Protein AF-A0A536ZLU4-F1 (afdb_monomer_lite)

Secondary structure (DSSP, 8-state):
----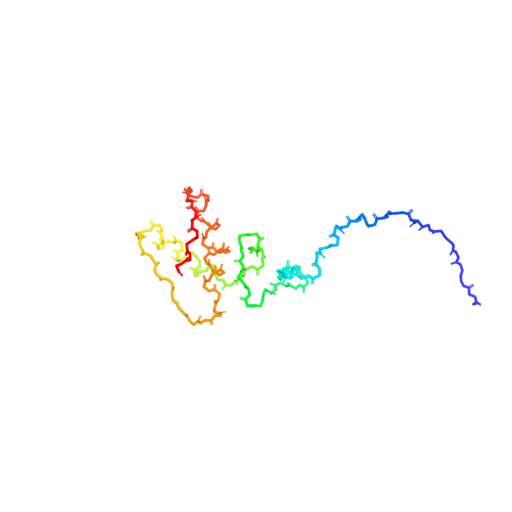-----------------TTS--PPPP-SS----TTSPP-STTGGG--S-HHHHHHHHHHHHH-S-------TTS-HHHIIIIIIHHHHGGGT--------

pLDDT: mean 78.07, std 20.01, range [32.78, 96.5]

Structure (mmCIF, N/CA/C/O backbone):
data_AF-A0A536ZLU4-F1
#
_entry.id   AF-A0A536ZLU4-F1
#
loop_
_atom_site.group_PDB
_atom_site.id
_atom_site.type_symbol
_atom_site.label_atom_id
_atom_site.label_alt_id
_atom_site.label_comp_id
_atom_site.label_asym_id
_atom_site.label_entity_id
_atom_site.label_seq_id
_atom_site.pdbx_PDB_ins_code
_atom_site.Cartn_x
_atom_site.Cartn_y
_atom_site.Cartn_z
_atom_site.occupancy
_atom_site.B_iso_or_equiv
_atom_site.auth_seq_id
_atom_site.auth_comp_id
_atom_site.auth_asym_id
_atom_site.auth_atom_id
_atom_site.pdbx_PDB_model_num
ATOM 1 N N . MET A 1 1 ? 22.311 -9.540 -61.555 1.00 42.06 1 MET A N 1
ATOM 2 C CA . MET A 1 1 ? 22.033 -8.533 -60.509 1.00 42.06 1 MET A CA 1
ATOM 3 C C . MET A 1 1 ? 21.158 -7.488 -61.174 1.00 42.06 1 MET A C 1
ATOM 5 O O . MET A 1 1 ? 21.676 -6.761 -61.998 1.00 42.06 1 MET A O 1
ATOM 9 N N . THR A 1 2 ? 19.840 -7.481 -61.033 1.00 33.22 2 THR A N 1
ATOM 10 C CA . THR A 1 2 ? 19.065 -7.517 -59.786 1.00 33.22 2 THR A CA 1
ATOM 11 C C . THR A 1 2 ? 17.718 -8.239 -59.940 1.00 33.22 2 THR A C 1
ATOM 13 O O . THR A 1 2 ? 17.306 -8.614 -61.033 1.00 33.22 2 THR A O 1
ATOM 16 N N . ASP A 1 3 ? 17.129 -8.490 -58.776 1.00 35.50 3 ASP A N 1
ATOM 17 C CA . ASP A 1 3 ? 16.144 -9.495 -58.390 1.00 35.50 3 ASP A CA 1
ATOM 18 C C . ASP A 1 3 ? 14.677 -9.006 -58.509 1.00 35.50 3 ASP A C 1
ATOM 20 O O . ASP A 1 3 ? 14.352 -7.872 -58.171 1.00 35.50 3 ASP A O 1
ATOM 24 N N . THR A 1 4 ? 13.841 -9.890 -59.052 1.00 36.75 4 THR A N 1
ATOM 25 C CA . THR A 1 4 ? 12.443 -10.292 -58.775 1.00 36.75 4 THR A CA 1
ATOM 26 C C . THR A 1 4 ? 11.486 -9.469 -57.866 1.00 36.75 4 THR A C 1
ATOM 28 O O . THR A 1 4 ? 11.656 -9.370 -56.659 1.00 36.75 4 THR A O 1
ATOM 31 N N . ARG A 1 5 ? 10.324 -9.165 -58.483 1.00 37.75 5 ARG A N 1
ATOM 32 C CA . ARG A 1 5 ? 8.894 -9.271 -58.056 1.00 37.75 5 ARG A CA 1
ATOM 33 C C . ARG A 1 5 ? 8.091 -8.134 -57.359 1.00 37.75 5 ARG A C 1
ATOM 35 O O . ARG A 1 5 ? 8.648 -7.364 -56.588 1.00 37.75 5 ARG A O 1
ATOM 42 N N . PRO A 1 6 ? 6.750 -8.083 -57.625 1.00 52.41 6 PRO A N 1
ATOM 43 C CA . PRO A 1 6 ? 5.787 -7.043 -57.214 1.00 52.41 6 PRO A CA 1
ATOM 44 C C . PRO A 1 6 ? 4.699 -7.501 -56.192 1.00 52.41 6 PRO A C 1
ATOM 46 O O . PRO A 1 6 ? 4.623 -8.687 -55.877 1.00 52.41 6 PRO A O 1
ATOM 49 N N . THR A 1 7 ? 3.810 -6.550 -55.818 1.00 38.28 7 THR A N 1
ATOM 50 C CA . THR A 1 7 ? 2.453 -6.679 -55.189 1.00 38.28 7 THR A CA 1
ATOM 51 C C . THR A 1 7 ? 2.471 -7.079 -53.695 1.00 38.28 7 THR A C 1
ATOM 53 O O . THR A 1 7 ? 3.210 -7.973 -53.321 1.00 38.28 7 THR A O 1
ATOM 56 N N . GLU A 1 8 ? 1.791 -6.469 -52.714 1.00 32.78 8 GLU A N 1
ATOM 57 C CA . GLU A 1 8 ? 0.399 -6.016 -52.524 1.00 32.78 8 GLU A CA 1
ATOM 58 C C . GLU A 1 8 ? 0.379 -5.314 -51.136 1.00 32.78 8 GLU A C 1
ATOM 60 O O . GLU A 1 8 ? 1.137 -5.706 -50.254 1.00 32.78 8 GLU A O 1
ATOM 65 N N . SER A 1 9 ? -0.329 -4.214 -50.877 1.00 35.97 9 SER A N 1
ATOM 66 C CA . SER A 1 9 ? -1.626 -4.186 -50.169 1.00 35.97 9 SER A CA 1
ATOM 67 C C . SER A 1 9 ? -1.637 -2.945 -49.253 1.00 35.97 9 SER A C 1
ATOM 69 O O . SER A 1 9 ? -0.917 -2.874 -48.264 1.00 35.97 9 SER A O 1
ATOM 71 N N . THR A 1 10 ? -2.447 -1.943 -49.585 1.00 44.81 10 THR A N 1
ATOM 72 C CA . THR A 1 10 ? -3.037 -0.973 -48.633 1.00 44.81 10 THR A CA 1
ATOM 73 C C . THR A 1 10 ? -4.402 -1.565 -48.257 1.00 44.81 10 THR A C 1
ATOM 75 O O . THR A 1 10 ? -5.032 -2.072 -49.191 1.00 44.81 10 THR A O 1
ATOM 78 N N . PRO A 1 11 ? -4.910 -1.562 -46.995 1.00 54.28 11 PRO A N 1
ATOM 79 C CA . PRO A 1 11 ? -5.309 -0.336 -46.259 1.00 54.28 11 PRO A CA 1
ATOM 80 C C . PRO A 1 11 ? -5.363 -0.515 -44.702 1.00 54.28 11 PRO A C 1
ATOM 82 O O . PRO A 1 11 ? -4.853 -1.521 -44.217 1.00 54.28 11 PRO A O 1
ATOM 85 N N . PRO A 1 12 ? -6.008 0.348 -43.876 1.00 48.62 12 PRO A N 1
ATOM 86 C CA . PRO A 1 12 ? -6.555 1.691 -44.101 1.00 48.62 12 PRO A CA 1
ATOM 87 C C . PRO A 1 12 ? -6.060 2.760 -43.100 1.00 48.62 12 PRO A C 1
ATOM 89 O O . PRO A 1 12 ? -5.577 2.470 -42.013 1.00 48.62 12 PRO A O 1
ATOM 92 N N . ALA A 1 13 ? -6.282 4.013 -43.504 1.00 47.78 13 ALA A N 1
ATOM 93 C CA . ALA A 1 13 ? -6.502 5.210 -42.694 1.00 47.78 13 ALA A CA 1
ATOM 94 C C . ALA A 1 13 ? -6.487 5.017 -41.165 1.00 47.78 13 ALA A C 1
ATOM 96 O O . ALA A 1 13 ? -7.458 4.539 -40.568 1.00 47.78 13 ALA A O 1
ATOM 97 N N . GLU A 1 14 ? -5.408 5.489 -40.541 1.00 41.72 14 GLU A N 1
ATOM 98 C CA . GLU A 1 14 ? -5.346 5.774 -39.112 1.00 41.72 14 GLU A CA 1
ATOM 99 C C . GLU A 1 14 ? -6.320 6.921 -38.829 1.00 41.72 14 GLU A C 1
ATOM 101 O O . GLU A 1 14 ? -6.042 8.103 -39.018 1.00 41.72 14 GLU A O 1
ATOM 106 N N . LYS A 1 15 ? -7.545 6.496 -38.525 1.00 47.44 15 LYS A N 1
ATOM 107 C CA . LYS A 1 15 ? -8.706 7.283 -38.137 1.00 47.44 15 LYS A CA 1
ATOM 108 C C . LYS A 1 15 ? -8.279 8.414 -37.211 1.00 47.44 15 LYS A C 1
ATOM 110 O O . LYS A 1 15 ? -7.796 8.122 -36.122 1.00 47.44 15 LYS A O 1
ATOM 115 N N . ASP A 1 16 ? -8.528 9.647 -37.662 1.00 46.59 16 ASP A N 1
ATOM 116 C CA . ASP A 1 16 ? -8.554 10.897 -36.895 1.00 46.59 16 ASP A CA 1
ATOM 117 C C . ASP A 1 16 ? -8.712 10.639 -35.390 1.00 46.59 16 ASP A C 1
ATOM 119 O O . ASP A 1 16 ? -9.823 10.561 -34.853 1.00 46.59 16 ASP A O 1
ATOM 123 N N . ALA A 1 17 ? -7.585 10.482 -34.696 1.00 52.09 17 ALA A N 1
ATOM 124 C CA . ALA A 1 17 ? -7.553 10.689 -33.267 1.00 52.09 17 ALA A CA 1
ATOM 125 C C . ALA A 1 17 ? -7.705 12.203 -33.104 1.00 52.09 17 ALA A C 1
ATOM 127 O O . ALA A 1 17 ? -6.915 12.945 -33.699 1.00 52.09 17 ALA A O 1
ATOM 128 N N . PRO A 1 18 ? -8.724 12.700 -32.382 1.00 48.00 18 PRO A N 1
ATOM 129 C CA . PRO A 1 18 ? -8.892 14.132 -32.212 1.00 48.00 18 PRO A CA 1
ATOM 130 C C . PRO A 1 18 ? -7.585 14.693 -31.659 1.00 48.00 18 PRO A C 1
ATOM 132 O O . PRO A 1 18 ? -7.141 14.285 -30.585 1.00 48.00 18 PRO A O 1
ATOM 135 N N . ARG A 1 19 ? -6.944 15.579 -32.435 1.00 53.16 19 ARG A N 1
ATOM 136 C CA . ARG A 1 19 ? -5.699 16.248 -32.058 1.00 53.16 19 ARG A CA 1
ATOM 137 C C . ARG A 1 19 ? -5.957 16.938 -30.726 1.00 53.16 19 ARG A C 1
ATOM 139 O O . ARG A 1 19 ? -6.659 17.949 -30.684 1.00 53.16 19 ARG A O 1
ATOM 146 N N . ALA A 1 20 ? -5.460 16.337 -29.646 1.00 54.94 20 ALA A N 1
ATOM 147 C CA . ALA A 1 20 ? -5.599 16.892 -28.313 1.00 54.94 20 ALA A CA 1
ATOM 148 C C . ALA A 1 20 ? -5.044 18.328 -28.331 1.00 54.94 20 ALA A C 1
ATOM 150 O O . ALA A 1 20 ? -4.068 18.592 -29.045 1.00 54.94 20 ALA A O 1
ATOM 151 N N . PRO A 1 21 ? -5.684 19.275 -27.625 1.00 55.66 21 PRO A N 1
ATOM 152 C CA . PRO A 1 21 ? -5.220 20.652 -27.601 1.00 55.66 21 PRO A CA 1
ATOM 153 C C . PRO A 1 21 ? -3.749 20.693 -27.151 1.00 55.66 21 PRO A C 1
ATOM 155 O O . PRO A 1 21 ? -3.385 19.948 -26.240 1.00 55.66 21 PRO A O 1
ATOM 158 N N . PRO A 1 22 ? -2.906 21.539 -27.772 1.00 59.50 22 PRO A N 1
ATOM 159 C CA . PRO A 1 22 ? -1.453 21.552 -27.563 1.00 59.50 22 PRO A CA 1
ATOM 160 C C . PRO A 1 22 ? -1.017 21.864 -26.118 1.00 59.50 22 PRO A C 1
ATOM 162 O O . PRO A 1 22 ? 0.146 21.655 -25.792 1.00 59.50 22 PRO A O 1
ATOM 165 N N . ASP A 1 23 ? -1.952 22.286 -25.259 1.00 56.53 23 ASP A N 1
ATOM 166 C CA . ASP A 1 23 ? -1.727 22.646 -23.854 1.00 56.53 23 ASP A CA 1
ATOM 167 C C . ASP A 1 23 ? -2.383 21.675 -22.849 1.00 56.53 23 ASP A C 1
ATOM 169 O O . ASP A 1 23 ? -2.443 21.958 -21.650 1.00 56.53 23 ASP A O 1
ATOM 173 N N . ALA A 1 24 ? -2.909 20.528 -23.298 1.00 49.66 24 ALA A N 1
ATOM 174 C CA . ALA A 1 24 ? -3.338 19.489 -22.366 1.00 49.66 24 ALA A CA 1
ATOM 175 C C . ALA A 1 24 ? -2.097 18.896 -21.674 1.00 49.66 24 ALA A C 1
ATOM 177 O O . ALA A 1 24 ? -1.159 18.509 -22.371 1.00 49.66 24 ALA A O 1
ATOM 178 N N . PRO A 1 25 ? -2.059 18.786 -20.330 1.00 46.84 25 PRO A N 1
ATOM 179 C CA . PRO A 1 25 ? -0.961 18.098 -19.669 1.00 46.84 25 PRO A CA 1
ATOM 180 C C . PRO A 1 25 ? -0.898 16.671 -20.217 1.00 46.84 25 PRO A C 1
ATOM 182 O O . PRO A 1 25 ? -1.848 15.903 -20.045 1.00 46.84 25 PRO A O 1
ATOM 185 N N . THR A 1 26 ? 0.200 16.337 -20.901 1.00 55.06 26 THR A N 1
ATOM 186 C CA . THR A 1 26 ? 0.520 14.970 -21.315 1.00 55.06 26 THR A CA 1
ATOM 187 C C . THR A 1 26 ? 0.581 14.128 -20.051 1.00 55.06 26 THR A C 1
ATOM 189 O O . THR A 1 26 ? 1.579 14.137 -19.336 1.00 55.06 26 THR A O 1
ATOM 192 N N . GLN A 1 27 ? -0.525 13.459 -19.728 1.00 57.16 27 GLN A N 1
ATOM 193 C CA . GLN A 1 27 ? -0.566 12.466 -18.664 1.00 57.16 27 GLN A CA 1
ATOM 194 C C . GLN A 1 27 ? 0.470 11.406 -19.046 1.00 57.16 27 GLN A C 1
ATOM 196 O O . GLN A 1 27 ? 0.374 10.873 -20.156 1.00 57.16 27 GLN A O 1
ATOM 201 N N . PRO A 1 28 ? 1.474 11.116 -18.207 1.00 62.81 28 PRO A N 1
ATOM 202 C CA . PRO A 1 28 ? 2.423 10.073 -18.540 1.00 62.81 28 PRO A CA 1
ATOM 203 C C . PRO A 1 28 ? 1.665 8.760 -18.717 1.00 62.81 28 PRO A C 1
ATOM 205 O O . PRO A 1 28 ? 0.967 8.290 -17.818 1.00 62.81 28 PRO A O 1
ATOM 208 N N . SER A 1 29 ? 1.769 8.197 -19.915 1.00 66.50 29 SER A N 1
ATOM 209 C CA . SER A 1 29 ? 1.180 6.916 -20.273 1.00 66.50 29 SER A CA 1
ATOM 210 C C . SER A 1 29 ? 2.219 5.825 -20.056 1.00 66.50 29 SER A C 1
ATOM 212 O O . SER A 1 29 ? 3.302 5.889 -20.632 1.00 66.50 29 SER A O 1
ATOM 214 N N . VAL A 1 30 ? 1.893 4.827 -19.234 1.00 77.88 30 VAL A N 1
ATOM 215 C CA . VAL A 1 30 ? 2.695 3.602 -19.128 1.00 77.88 30 VAL A CA 1
ATOM 216 C C . VAL A 1 30 ? 2.250 2.587 -20.161 1.00 77.88 30 VAL A C 1
ATOM 218 O O . VAL A 1 30 ? 1.059 2.303 -20.303 1.00 77.88 30 VAL A O 1
ATOM 221 N N . ASP A 1 31 ? 3.231 2.016 -20.844 1.00 79.94 31 ASP A N 1
ATOM 222 C CA . ASP A 1 31 ? 3.058 0.972 -21.843 1.00 79.94 31 ASP A CA 1
ATOM 223 C C . ASP A 1 31 ? 4.133 -0.123 -21.647 1.00 79.94 31 ASP A C 1
ATOM 225 O O . ASP A 1 31 ? 5.047 0.043 -20.831 1.00 79.94 31 ASP A O 1
ATOM 229 N N . PRO A 1 32 ? 4.053 -1.267 -22.350 1.00 74.88 32 PRO A N 1
ATOM 230 C CA . PRO A 1 32 ? 5.029 -2.346 -22.191 1.00 74.88 32 PRO A CA 1
ATOM 231 C C . PRO A 1 32 ? 6.479 -1.965 -22.537 1.00 74.88 32 PRO A C 1
ATOM 233 O O . PRO A 1 32 ? 7.405 -2.599 -22.036 1.00 74.88 32 PRO A O 1
ATOM 236 N N . GLN A 1 33 ? 6.687 -0.959 -23.388 1.00 76.06 33 GLN A N 1
ATOM 237 C CA . GLN A 1 33 ? 7.993 -0.414 -23.769 1.00 76.06 33 GLN A CA 1
ATOM 238 C C . GLN A 1 33 ? 8.479 0.654 -22.768 1.00 76.06 33 GLN A C 1
ATOM 240 O O . GLN A 1 33 ? 9.685 0.809 -22.578 1.00 76.06 33 GLN A O 1
ATOM 245 N N . HIS A 1 34 ? 7.560 1.325 -22.065 1.00 79.50 34 HIS A N 1
ATOM 246 C CA . HIS A 1 34 ? 7.830 2.357 -21.062 1.00 79.50 34 HIS A CA 1
ATOM 247 C C . HIS A 1 34 ? 7.023 2.111 -19.770 1.00 79.50 34 HIS A C 1
ATOM 249 O O . HIS A 1 34 ? 6.038 2.803 -19.508 1.00 79.50 34 HIS A O 1
ATOM 255 N N . PRO A 1 35 ? 7.423 1.150 -18.913 1.00 78.75 35 PRO A N 1
ATOM 256 C CA . PRO A 1 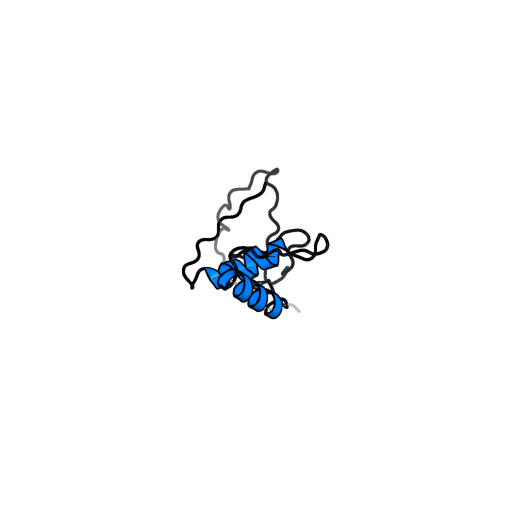35 ? 6.610 0.711 -17.773 1.00 78.75 35 PRO A CA 1
ATOM 257 C C . PRO A 1 35 ? 6.716 1.616 -16.528 1.00 78.75 35 PRO A C 1
ATOM 259 O O . PRO A 1 35 ? 6.221 1.261 -15.458 1.00 78.75 35 PRO A O 1
ATOM 262 N N . TRP A 1 36 ? 7.358 2.785 -16.632 1.00 76.31 36 TRP A N 1
ATOM 263 C CA . TRP A 1 36 ? 7.662 3.657 -15.494 1.00 76.31 36 TRP A CA 1
ATOM 264 C C . TRP A 1 36 ? 6.992 5.033 -15.620 1.00 76.31 36 TRP A C 1
ATOM 266 O O . TRP A 1 36 ? 7.258 5.767 -16.564 1.00 76.31 36 TRP A O 1
ATOM 276 N N . LEU A 1 37 ? 6.189 5.417 -14.617 1.00 73.62 37 LEU A N 1
ATOM 277 C CA . LEU A 1 37 ? 5.483 6.713 -14.548 1.00 73.62 37 LEU A CA 1
ATOM 278 C C . LEU A 1 37 ? 6.336 7.890 -14.028 1.00 73.62 37 LEU A C 1
ATOM 280 O O . LEU A 1 37 ? 5.851 9.015 -13.926 1.00 73.62 37 LEU A O 1
ATOM 284 N N . GLY A 1 38 ? 7.598 7.663 -13.657 1.00 79.38 38 GLY A N 1
ATOM 285 C CA . GLY A 1 38 ? 8.439 8.705 -13.062 1.00 79.38 38 GLY A CA 1
ATOM 286 C C . GLY A 1 38 ? 7.881 9.221 -11.728 1.00 79.38 38 GLY A C 1
ATOM 287 O O . GLY A 1 38 ? 7.784 8.463 -10.763 1.00 79.38 38 GLY A O 1
ATOM 288 N N . LEU A 1 39 ? 7.559 10.519 -11.659 1.00 75.12 39 LEU A N 1
ATOM 289 C CA . LEU A 1 39 ? 7.010 11.169 -10.457 1.00 75.12 39 LEU A CA 1
ATOM 290 C C . LEU A 1 39 ? 5.502 10.953 -10.281 1.00 75.12 39 LEU A C 1
ATOM 292 O O . LEU A 1 39 ? 4.967 11.228 -9.201 1.00 75.12 39 LEU A O 1
ATOM 296 N N . ASP A 1 40 ? 4.827 10.459 -11.314 1.00 81.31 40 ASP A N 1
ATOM 297 C CA . ASP A 1 40 ? 3.402 10.199 -11.253 1.00 81.31 40 ASP A CA 1
ATOM 298 C C . ASP A 1 40 ? 3.074 8.903 -10.521 1.00 81.31 40 ASP A C 1
ATOM 300 O O . ASP A 1 40 ? 3.887 7.993 -10.337 1.00 81.31 40 ASP A O 1
ATOM 304 N N . SER A 1 41 ? 1.848 8.855 -10.009 1.00 80.69 41 SER A N 1
ATOM 305 C CA . SER A 1 41 ? 1.393 7.734 -9.195 1.00 80.69 41 SER A CA 1
ATOM 306 C C . SER A 1 41 ? 0.700 6.687 -10.046 1.00 80.69 41 SER A C 1
ATOM 308 O O . SER A 1 41 ? -0.222 7.021 -10.784 1.00 80.69 41 SER A O 1
ATOM 310 N N . PHE A 1 42 ? 1.055 5.416 -9.849 1.00 84.44 42 PHE A N 1
ATOM 311 C CA . PHE A 1 42 ? 0.300 4.316 -10.441 1.00 84.44 42 PHE A CA 1
ATOM 312 C C . PHE A 1 42 ? -1.136 4.334 -9.915 1.00 84.44 42 PHE A C 1
ATOM 314 O O . PHE A 1 42 ? -1.379 4.492 -8.713 1.00 84.44 42 PHE A O 1
ATOM 321 N N . THR A 1 43 ? -2.082 4.168 -10.826 1.00 86.38 43 THR A N 1
ATOM 322 C CA . THR A 1 43 ? -3.509 4.074 -10.552 1.00 86.38 43 THR A CA 1
ATOM 323 C C . THR A 1 43 ? -3.976 2.622 -10.610 1.00 86.38 43 THR A C 1
ATOM 325 O O . THR A 1 43 ? -3.189 1.693 -10.811 1.00 86.38 43 THR A O 1
ATOM 328 N N . GLU A 1 44 ? -5.272 2.415 -10.396 1.00 84.44 44 GLU A N 1
ATOM 329 C CA . GLU A 1 44 ? -5.903 1.105 -10.539 1.00 84.44 44 GLU A CA 1
ATOM 330 C C . GLU A 1 44 ? -5.793 0.595 -11.987 1.00 84.44 44 GLU A C 1
ATOM 332 O O . GLU A 1 44 ? -5.488 -0.576 -12.203 1.00 84.44 44 GLU A O 1
ATOM 337 N N . GLU A 1 45 ? -5.917 1.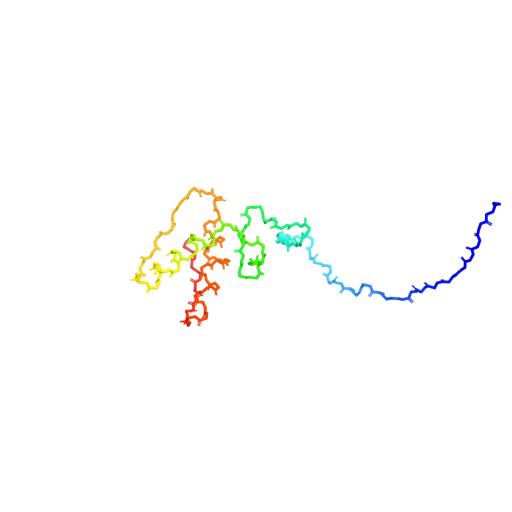492 -12.968 1.00 83.81 45 GLU A N 1
ATOM 338 C CA . GLU A 1 45 ? -5.807 1.198 -14.400 1.00 83.81 45 GLU A CA 1
ATOM 339 C C . GLU A 1 45 ? -4.380 0.797 -14.797 1.00 83.81 45 GLU A C 1
ATOM 341 O O . GLU A 1 45 ? -4.180 -0.117 -15.595 1.00 83.81 45 GLU A O 1
ATOM 346 N N . THR A 1 46 ? -3.369 1.432 -14.200 1.00 84.69 46 THR A N 1
ATOM 347 C CA . THR A 1 46 ? -1.957 1.150 -14.495 1.00 84.69 46 THR A CA 1
ATOM 348 C C . THR A 1 46 ? -1.354 0.077 -13.587 1.00 84.69 46 THR A C 1
ATOM 350 O O . THR A 1 46 ? -0.135 -0.104 -13.570 1.00 84.69 46 THR A O 1
ATOM 353 N N . ARG A 1 47 ? -2.170 -0.635 -12.796 1.00 84.44 47 ARG A N 1
ATOM 354 C CA . ARG A 1 47 ? -1.707 -1.652 -11.836 1.00 84.44 47 ARG A CA 1
ATOM 355 C C . ARG A 1 47 ? -0.850 -2.737 -12.486 1.00 84.44 47 ARG A C 1
ATOM 357 O O . ARG A 1 47 ? 0.044 -3.260 -11.830 1.00 84.44 47 ARG A O 1
ATOM 364 N N . ALA A 1 48 ? -1.101 -3.057 -13.754 1.00 84.62 48 ALA A N 1
ATOM 365 C CA . ALA A 1 48 ? -0.332 -4.046 -14.506 1.00 84.62 48 ALA A CA 1
ATOM 366 C C . ALA A 1 48 ? 1.171 -3.723 -14.598 1.00 84.62 48 ALA A C 1
ATOM 368 O O . ALA A 1 48 ? 1.949 -4.610 -14.909 1.00 84.62 48 ALA A O 1
ATOM 369 N N . TYR A 1 49 ? 1.587 -2.487 -14.312 1.00 85.00 49 TYR A N 1
ATOM 370 C CA . TYR A 1 49 ? 2.990 -2.063 -14.319 1.00 85.00 49 TYR A CA 1
ATOM 371 C C . TYR A 1 49 ? 3.555 -1.822 -12.907 1.00 85.00 49 TYR A C 1
ATOM 373 O O . TYR A 1 49 ? 4.702 -1.407 -12.755 1.00 85.00 49 TYR A O 1
ATOM 381 N N . PHE A 1 50 ? 2.766 -2.072 -11.856 1.00 87.31 50 PHE A N 1
ATOM 382 C CA . PHE A 1 50 ? 3.165 -1.869 -10.465 1.00 87.31 50 PHE A CA 1
ATOM 383 C C . PHE A 1 50 ? 3.644 -3.185 -9.834 1.00 87.31 50 PHE A C 1
ATOM 385 O O . PHE A 1 50 ? 2.832 -4.064 -9.546 1.00 87.31 50 PHE A O 1
ATOM 392 N N . TYR A 1 51 ? 4.954 -3.293 -9.587 1.00 85.81 51 TYR A N 1
ATOM 393 C CA . TYR A 1 51 ? 5.618 -4.520 -9.124 1.00 85.81 51 TYR A CA 1
ATOM 394 C C . TYR A 1 51 ? 6.473 -4.316 -7.865 1.00 85.81 51 TYR A C 1
ATOM 396 O O . TYR A 1 51 ? 6.922 -3.206 -7.568 1.00 85.81 51 TYR A O 1
ATOM 404 N N . GLY A 1 52 ? 6.757 -5.412 -7.156 1.00 89.31 52 GLY A N 1
ATOM 405 C CA . GLY A 1 52 ? 7.776 -5.487 -6.100 1.00 89.31 52 GLY A CA 1
ATOM 406 C C . GLY A 1 52 ? 7.342 -4.900 -4.756 1.00 89.31 52 GLY A C 1
ATOM 407 O O . GLY A 1 52 ? 8.177 -4.669 -3.884 1.00 89.31 52 GLY A O 1
ATOM 408 N N . ARG A 1 53 ? 6.044 -4.619 -4.600 1.00 92.81 53 ARG A N 1
ATOM 409 C CA . ARG A 1 53 ? 5.428 -4.042 -3.390 1.00 92.81 53 ARG A CA 1
ATOM 410 C C . ARG A 1 53 ? 4.273 -4.888 -2.861 1.00 92.81 53 ARG A C 1
ATOM 412 O O . ARG A 1 53 ? 3.417 -4.407 -2.119 1.00 92.81 53 ARG A O 1
ATOM 419 N N . GLU A 1 54 ? 4.196 -6.148 -3.270 1.00 93.06 54 GLU A N 1
ATOM 420 C CA . GLU A 1 54 ? 3.070 -7.036 -2.985 1.00 93.06 54 GLU A CA 1
ATOM 421 C C . GLU A 1 54 ? 2.939 -7.313 -1.482 1.00 93.06 54 GLU A C 1
ATOM 423 O O . GLU A 1 54 ? 1.820 -7.361 -0.961 1.00 93.06 54 GLU A O 1
ATOM 428 N N . ASN A 1 55 ? 4.070 -7.433 -0.780 1.00 95.38 55 ASN A N 1
ATOM 429 C CA . ASN A 1 55 ? 4.119 -7.652 0.664 1.00 95.38 55 ASN A CA 1
ATOM 430 C C . ASN A 1 55 ? 3.611 -6.429 1.434 1.00 95.38 55 ASN A C 1
ATOM 432 O O . ASN A 1 55 ? 2.758 -6.557 2.315 1.00 95.38 55 ASN A O 1
ATOM 436 N N . GLU A 1 56 ? 4.078 -5.234 1.074 1.00 95.25 56 GLU A N 1
ATOM 437 C CA . GLU A 1 56 ? 3.647 -3.980 1.685 1.00 95.25 56 GLU A CA 1
ATOM 438 C C . GLU A 1 56 ? 2.160 -3.720 1.425 1.00 95.25 56 GLU A C 1
ATOM 440 O O . GLU A 1 56 ? 1.434 -3.325 2.339 1.00 95.25 56 GLU A O 1
ATOM 445 N N . VAL A 1 57 ? 1.676 -4.008 0.212 1.00 95.94 57 VAL A N 1
ATOM 446 C CA . VAL A 1 57 ? 0.249 -3.927 -0.129 1.00 95.94 57 VAL A CA 1
ATOM 447 C C . VAL A 1 57 ? -0.573 -4.899 0.709 1.00 95.94 57 VAL A C 1
ATOM 449 O O . VAL A 1 57 ? -1.622 -4.517 1.230 1.00 95.94 57 VAL A O 1
ATOM 452 N N . ALA A 1 58 ? -0.131 -6.152 0.840 1.00 95.75 58 ALA A N 1
ATOM 453 C CA . ALA A 1 58 ? -0.846 -7.166 1.609 1.00 95.75 58 ALA A CA 1
ATOM 454 C C . ALA A 1 58 ? -0.955 -6.774 3.088 1.00 95.75 58 ALA A C 1
ATOM 456 O O . ALA A 1 58 ? -2.039 -6.841 3.674 1.00 95.75 58 ALA A O 1
ATOM 457 N N . GLU A 1 59 ? 0.148 -6.317 3.674 1.00 96.44 59 GLU A N 1
ATOM 458 C CA . GLU A 1 59 ? 0.189 -5.886 5.066 1.00 96.44 59 GLU A CA 1
ATOM 459 C C . GLU A 1 59 ? -0.666 -4.636 5.300 1.00 96.44 59 GLU A C 1
ATOM 461 O O . GLU A 1 59 ? -1.443 -4.582 6.257 1.00 96.44 59 GLU A O 1
ATOM 466 N N . LEU A 1 60 ? -0.586 -3.649 4.406 1.00 96.38 60 LEU A N 1
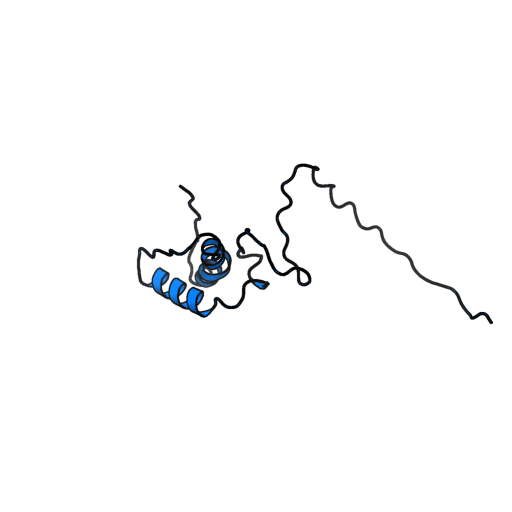ATOM 467 C CA . LEU A 1 60 ? -1.380 -2.430 4.508 1.00 96.38 60 LEU A CA 1
ATOM 468 C C . LEU A 1 60 ? -2.880 -2.723 4.357 1.00 96.38 60 LEU A C 1
ATOM 470 O O . LEU A 1 60 ? -3.676 -2.268 5.179 1.00 96.38 60 LEU A O 1
ATOM 474 N N . ALA A 1 61 ? -3.270 -3.556 3.389 1.00 95.94 61 ALA A N 1
ATOM 475 C CA . ALA A 1 61 ? -4.659 -3.981 3.213 1.00 95.94 61 ALA A CA 1
ATOM 476 C C . ALA A 1 61 ? -5.191 -4.736 4.443 1.00 95.94 61 ALA A C 1
ATOM 478 O O . ALA A 1 61 ? -6.335 -4.533 4.850 1.00 95.94 61 ALA A O 1
ATOM 479 N N . ARG A 1 62 ? -4.365 -5.581 5.073 1.00 96.12 62 ARG A N 1
ATOM 480 C CA . ARG A 1 62 ? -4.721 -6.283 6.315 1.00 96.12 62 ARG A CA 1
ATOM 481 C C . ARG A 1 62 ? -4.928 -5.311 7.478 1.00 96.12 62 ARG A C 1
ATOM 483 O O . ARG A 1 62 ? -5.834 -5.517 8.284 1.00 96.12 62 ARG A O 1
ATOM 490 N N . ARG A 1 63 ? -4.103 -4.265 7.587 1.00 96.50 63 ARG A N 1
ATOM 491 C CA . ARG A 1 63 ? -4.243 -3.231 8.627 1.00 96.50 63 ARG A CA 1
ATOM 492 C C . ARG A 1 63 ? -5.517 -2.417 8.445 1.00 96.50 63 ARG A C 1
ATOM 494 O O . ARG A 1 63 ? -6.260 -2.288 9.411 1.00 96.50 63 ARG A O 1
ATOM 501 N N . VAL A 1 64 ? -5.806 -1.976 7.220 1.00 95.44 64 VAL A N 1
ATOM 502 C CA . VAL A 1 64 ? -7.031 -1.225 6.887 1.00 95.44 64 VAL A CA 1
ATOM 503 C C . VAL A 1 64 ? -8.293 -2.020 7.236 1.00 95.44 64 VAL A C 1
ATOM 505 O O . VAL A 1 64 ? -9.233 -1.464 7.788 1.00 95.44 64 VAL A O 1
ATOM 508 N N . GLN A 1 65 ? -8.304 -3.334 7.003 1.00 94.69 65 GLN A N 1
ATOM 509 C CA . GLN A 1 65 ? -9.444 -4.187 7.371 1.00 94.69 65 GLN A CA 1
ATOM 510 C C . GLN A 1 65 ? -9.627 -4.351 8.889 1.00 94.69 65 GLN A C 1
ATOM 512 O O . GLN A 1 65 ? -10.733 -4.604 9.355 1.00 94.69 65 GLN A O 1
ATOM 517 N N . ARG A 1 66 ? -8.549 -4.249 9.678 1.00 96.06 66 ARG A N 1
ATOM 518 C CA . ARG A 1 66 ? -8.561 -4.533 11.127 1.00 96.06 66 ARG A CA 1
ATOM 519 C C . ARG A 1 66 ? -8.601 -3.284 12.004 1.00 96.06 66 ARG A C 1
ATOM 521 O O . ARG A 1 66 ? -8.788 -3.407 13.214 1.00 96.06 66 ARG A O 1
ATOM 528 N N . LYS A 1 67 ? -8.324 -2.107 11.445 1.00 95.62 67 LYS A N 1
ATOM 529 C CA . LYS A 1 67 ? -8.161 -0.847 12.176 1.00 95.62 67 LYS A CA 1
ATOM 530 C C . LYS A 1 67 ? -8.907 0.262 11.446 1.00 95.62 67 LYS A C 1
ATOM 532 O O . LYS A 1 67 ? -8.713 0.442 10.252 1.00 95.62 67 LYS A O 1
ATOM 537 N N . THR A 1 68 ? -9.676 1.058 12.188 1.00 93.50 68 THR A N 1
ATOM 538 C CA . THR A 1 68 ? -10.416 2.215 11.653 1.00 93.50 68 THR A CA 1
ATOM 539 C C . THR A 1 68 ? -9.498 3.269 11.036 1.00 93.50 68 THR A C 1
ATOM 541 O O . THR A 1 68 ? -9.875 3.934 10.078 1.00 93.50 68 THR A O 1
ATOM 544 N N . LEU A 1 69 ? -8.280 3.412 11.568 1.00 95.25 69 LEU A N 1
ATOM 545 C CA . LEU A 1 69 ? -7.280 4.353 11.077 1.00 95.25 69 LEU A CA 1
ATOM 546 C C . LEU A 1 69 ? -5.953 3.633 10.844 1.00 95.25 69 LEU A C 1
ATOM 548 O O . LEU A 1 69 ? -5.430 2.961 11.734 1.00 95.25 69 LEU A O 1
ATOM 552 N N . THR A 1 70 ? -5.399 3.809 9.648 1.00 96.00 70 THR A N 1
ATOM 553 C CA . THR A 1 70 ? -4.060 3.343 9.284 1.00 96.00 70 THR A CA 1
ATOM 554 C C . THR A 1 70 ? -3.299 4.493 8.639 1.00 96.00 70 THR A C 1
ATOM 556 O O . THR A 1 70 ? -3.785 5.099 7.689 1.00 96.00 70 THR A O 1
ATOM 559 N N . VAL A 1 71 ? -2.104 4.790 9.151 1.00 95.31 71 VAL A N 1
ATOM 560 C CA . VAL A 1 71 ? -1.248 5.875 8.654 1.00 95.31 71 VAL A CA 1
ATOM 561 C C . VAL A 1 71 ? -0.086 5.278 7.866 1.00 95.31 71 VAL A C 1
ATOM 563 O O . VAL A 1 71 ? 0.649 4.438 8.384 1.00 95.31 71 VAL A O 1
ATOM 566 N N . LEU A 1 72 ? 0.086 5.725 6.621 1.00 94.88 72 LEU A N 1
ATOM 567 C CA . LEU A 1 72 ? 1.228 5.395 5.770 1.00 94.88 72 LEU A CA 1
ATOM 568 C C . LEU A 1 72 ? 2.139 6.620 5.648 1.00 94.88 72 LEU A C 1
ATOM 570 O O . LEU A 1 72 ? 1.724 7.657 5.134 1.00 94.88 72 LEU A O 1
ATOM 574 N N . PHE A 1 73 ? 3.391 6.491 6.076 1.00 94.38 73 PHE A N 1
ATOM 575 C CA . PHE A 1 73 ? 4.394 7.553 6.012 1.00 94.38 73 PHE A CA 1
ATOM 576 C C . PHE A 1 73 ? 5.689 7.051 5.364 1.00 94.38 73 PHE A C 1
ATOM 578 O O . PHE A 1 73 ? 5.916 5.852 5.231 1.00 94.38 73 PHE A O 1
ATOM 585 N N . GLY A 1 74 ? 6.526 7.986 4.919 1.00 91.38 74 GLY A N 1
ATOM 586 C CA . GLY A 1 74 ? 7.787 7.710 4.230 1.00 91.38 74 GLY A CA 1
ATOM 587 C C . GLY A 1 74 ? 8.245 8.916 3.415 1.00 91.38 74 GLY A C 1
ATOM 588 O O . GLY A 1 74 ? 7.459 9.842 3.184 1.00 91.38 74 GLY A O 1
ATOM 589 N N . GLN A 1 75 ? 9.495 8.901 2.950 1.00 93.00 75 GLN A N 1
ATOM 590 C CA . GLN A 1 75 ? 10.066 9.990 2.150 1.00 93.00 75 GLN A CA 1
ATOM 591 C C . GLN A 1 75 ? 9.219 10.304 0.905 1.00 93.00 75 GLN A C 1
ATOM 593 O O . GLN A 1 75 ? 8.451 9.468 0.404 1.00 93.00 75 GLN A O 1
ATOM 598 N N . SER A 1 76 ? 9.303 11.550 0.432 1.00 88.25 76 SER A N 1
ATOM 599 C CA . SER A 1 76 ? 8.657 11.945 -0.823 1.00 88.25 76 SER A CA 1
ATOM 600 C C . SER A 1 76 ? 9.201 11.107 -1.986 1.00 88.25 76 SER A C 1
ATOM 602 O O . SER A 1 76 ? 10.345 10.670 -1.948 1.00 88.25 76 SER A O 1
ATOM 604 N N . GLY A 1 77 ? 8.365 10.828 -2.985 1.00 84.19 77 GLY A N 1
ATOM 605 C CA . GLY A 1 77 ? 8.767 10.046 -4.160 1.00 84.19 77 GLY A CA 1
ATOM 606 C C . GLY A 1 77 ? 8.818 8.521 -3.984 1.00 84.19 77 GLY A C 1
ATOM 607 O O . GLY A 1 77 ? 8.902 7.817 -4.978 1.00 84.19 77 GLY A O 1
ATOM 608 N N . LEU A 1 78 ? 8.659 7.964 -2.774 1.00 87.38 78 LEU A N 1
ATOM 609 C CA . LEU A 1 78 ? 8.657 6.497 -2.569 1.00 87.38 78 LEU 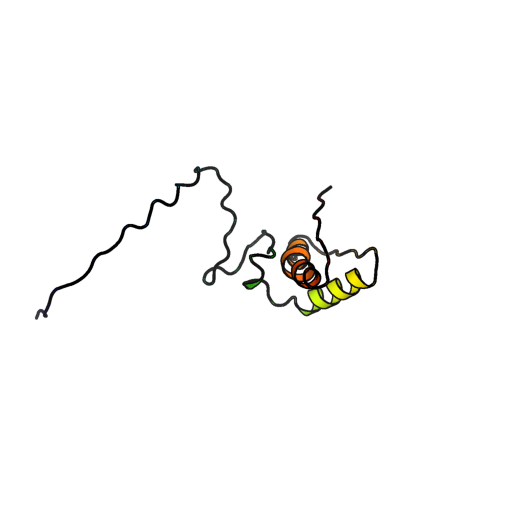A CA 1
ATOM 610 C C . LEU A 1 78 ? 7.387 5.769 -3.064 1.00 87.38 78 LEU A C 1
ATOM 612 O O . LEU A 1 78 ? 7.176 4.602 -2.743 1.00 87.38 78 LEU A O 1
ATOM 616 N N . GLY A 1 79 ? 6.494 6.449 -3.790 1.00 88.94 79 GLY A N 1
ATOM 617 C CA . GLY A 1 79 ? 5.281 5.828 -4.329 1.00 88.94 79 GLY A CA 1
ATOM 618 C C . GLY A 1 79 ? 4.185 5.536 -3.295 1.00 88.94 79 GLY A C 1
ATOM 619 O O . GLY A 1 79 ? 3.401 4.612 -3.486 1.00 88.94 79 GLY A O 1
ATOM 620 N N . LYS A 1 80 ? 4.081 6.318 -2.208 1.00 93.56 80 LYS A N 1
ATOM 621 C CA . LYS A 1 80 ? 3.010 6.172 -1.192 1.00 93.56 80 LYS A CA 1
ATOM 622 C C . LYS A 1 80 ? 1.605 6.248 -1.800 1.00 93.56 80 LYS A C 1
ATOM 624 O O . LYS A 1 80 ? 0.719 5.472 -1.464 1.00 93.56 80 LYS A O 1
ATOM 629 N N . THR A 1 81 ? 1.401 7.185 -2.716 1.00 92.31 81 THR A N 1
ATOM 630 C CA . THR A 1 81 ? 0.134 7.307 -3.437 1.00 92.31 81 THR A CA 1
ATOM 631 C C . THR A 1 81 ? -0.079 6.111 -4.366 1.00 92.31 81 THR A C 1
ATOM 633 O O . THR A 1 81 ? -1.171 5.551 -4.379 1.00 92.31 81 THR A O 1
ATOM 636 N N . SER A 1 82 ? 0.968 5.662 -5.067 1.00 92.44 82 SER A N 1
ATOM 637 C CA . SER A 1 82 ? 0.934 4.481 -5.940 1.00 92.44 82 SER A CA 1
ATOM 638 C C . SER A 1 82 ? 0.565 3.206 -5.185 1.00 92.44 82 SER A C 1
ATOM 640 O O . SER A 1 82 ? -0.315 2.473 -5.620 1.00 92.44 82 SER A O 1
ATOM 642 N N . ILE A 1 83 ? 1.164 2.951 -4.014 1.00 94.12 83 ILE A N 1
ATOM 643 C CA . ILE A 1 83 ? 0.848 1.747 -3.232 1.00 94.12 83 ILE A CA 1
ATOM 644 C C . ILE A 1 83 ? -0.609 1.745 -2.763 1.00 94.12 83 ILE A C 1
ATOM 646 O O . ILE A 1 83 ? -1.250 0.696 -2.750 1.00 94.12 83 ILE A O 1
ATOM 650 N N . VAL A 1 84 ? -1.167 2.914 -2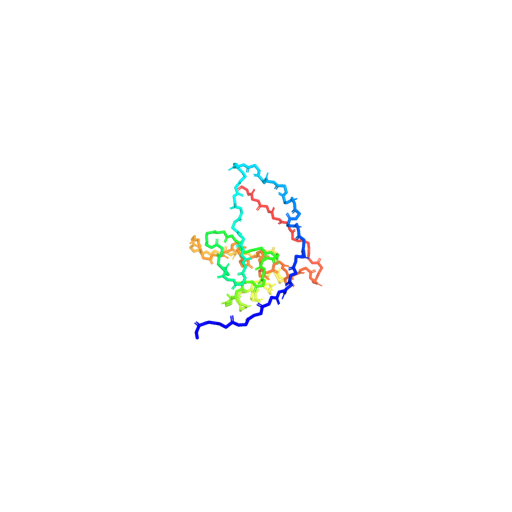.436 1.00 94.31 84 VAL A N 1
ATOM 651 C CA . VAL A 1 84 ? -2.582 3.028 -2.074 1.00 94.31 84 VAL A CA 1
ATOM 652 C C . VAL A 1 84 ? -3.471 2.813 -3.301 1.00 94.31 84 VAL A C 1
ATOM 654 O O . VAL A 1 84 ? -4.364 1.970 -3.250 1.00 94.31 84 VAL A O 1
ATOM 657 N N . ARG A 1 85 ? -3.216 3.531 -4.402 1.00 93.06 85 ARG A N 1
ATOM 658 C CA . ARG A 1 85 ? -4.081 3.563 -5.594 1.00 93.06 85 ARG A CA 1
ATOM 659 C C . ARG A 1 85 ? -3.986 2.317 -6.471 1.00 93.06 85 ARG A C 1
ATOM 661 O O . ARG A 1 85 ? -5.016 1.777 -6.847 1.00 93.06 85 ARG A O 1
ATOM 668 N N . ALA A 1 86 ? -2.781 1.852 -6.782 1.00 93.69 86 ALA A N 1
ATOM 669 C CA . ALA A 1 86 ? -2.557 0.672 -7.618 1.00 93.69 86 ALA A CA 1
ATOM 670 C C . ALA A 1 86 ? -2.526 -0.628 -6.809 1.00 93.69 86 ALA A C 1
ATOM 672 O O . ALA A 1 86 ? -2.807 -1.702 -7.336 1.00 93.69 86 ALA A O 1
ATOM 673 N N . GLY A 1 87 ? -2.175 -0.551 -5.523 1.00 94.38 87 GLY A N 1
ATOM 674 C CA . GLY A 1 87 ? -1.964 -1.716 -4.669 1.00 94.38 87 GLY A CA 1
ATOM 675 C C . GLY A 1 87 ? -3.160 -2.057 -3.785 1.00 94.38 87 GLY A C 1
ATOM 676 O O . GLY A 1 87 ? -3.800 -3.096 -3.969 1.00 94.38 87 GLY A O 1
ATOM 677 N N . VAL A 1 88 ? -3.424 -1.201 -2.796 1.00 95.50 88 VAL A N 1
ATOM 678 C CA . VAL A 1 88 ? -4.381 -1.451 -1.706 1.00 95.50 88 VAL A CA 1
ATOM 679 C C . VAL A 1 88 ? -5.822 -1.352 -2.178 1.00 95.50 88 VAL A C 1
ATOM 681 O O . VAL A 1 88 ? -6.599 -2.274 -1.942 1.00 95.50 88 VAL A O 1
ATOM 684 N N . VAL A 1 89 ? -6.187 -0.261 -2.850 1.00 94.50 89 VAL A N 1
ATOM 685 C CA . VAL A 1 89 ? -7.568 -0.017 -3.281 1.00 94.50 89 VAL A CA 1
ATOM 686 C C . VAL A 1 89 ? -8.107 -1.139 -4.179 1.00 94.50 89 VAL A C 1
ATOM 688 O O . VAL A 1 89 ? -9.158 -1.689 -3.835 1.00 94.50 89 VAL A O 1
ATOM 691 N N . PRO A 1 90 ? -7.387 -1.588 -5.226 1.00 93.12 90 PRO A N 1
ATOM 692 C CA . PRO A 1 90 ? -7.873 -2.660 -6.093 1.00 93.12 90 PRO A CA 1
ATOM 693 C C . PRO A 1 90 ? -8.024 -3.992 -5.350 1.00 93.12 90 PRO A C 1
ATOM 695 O O . PRO A 1 90 ? -8.849 -4.823 -5.710 1.00 93.12 90 PRO A O 1
ATOM 698 N N . ARG A 1 91 ? -7.254 -4.202 -4.272 1.00 93.44 91 ARG A N 1
ATOM 699 C CA . ARG A 1 91 ? -7.353 -5.400 -3.426 1.00 93.44 91 ARG A CA 1
ATOM 700 C C . ARG A 1 91 ? -8.555 -5.364 -2.480 1.00 93.44 91 ARG A C 1
ATOM 702 O O . ARG A 1 91 ? -9.071 -6.421 -2.132 1.00 93.44 91 ARG A O 1
ATOM 709 N N . LEU A 1 92 ? -8.982 -4.177 -2.049 1.00 93.94 92 LEU A N 1
ATOM 710 C CA . LEU A 1 92 ? -10.113 -4.004 -1.133 1.00 93.94 92 LEU A CA 1
ATOM 711 C C . LEU A 1 92 ? -11.462 -3.926 -1.863 1.00 93.94 92 LEU A C 1
ATOM 713 O O . LEU A 1 92 ? -12.471 -4.326 -1.288 1.00 93.94 92 LEU A O 1
ATOM 717 N N . ARG A 1 93 ? -11.513 -3.472 -3.123 1.00 92.75 93 ARG A N 1
ATOM 718 C CA . ARG A 1 93 ? -12.778 -3.394 -3.882 1.00 92.75 93 ARG A CA 1
ATOM 719 C C . ARG A 1 93 ? -13.568 -4.713 -3.929 1.00 92.75 93 ARG A C 1
ATOM 721 O O . ARG A 1 93 ? -14.752 -4.674 -3.599 1.00 92.75 93 ARG A O 1
ATOM 728 N N . PRO A 1 94 ? -12.967 -5.881 -4.246 1.00 94.38 94 PRO A N 1
ATOM 729 C CA . PRO A 1 94 ? -13.693 -7.156 -4.253 1.00 94.38 94 PRO A CA 1
ATOM 730 C C . PRO A 1 94 ? -14.245 -7.564 -2.881 1.00 94.38 94 PRO A C 1
ATOM 732 O O . PRO A 1 94 ? -15.111 -8.425 -2.798 1.00 94.38 94 PRO A O 1
ATOM 735 N N . MET A 1 95 ? -13.750 -6.951 -1.801 1.00 93.19 95 MET A N 1
ATOM 736 C CA . MET A 1 95 ? -14.197 -7.186 -0.426 1.00 93.19 95 MET A CA 1
ATOM 737 C C . MET A 1 95 ? -15.347 -6.246 -0.012 1.00 93.19 95 MET A C 1
ATOM 739 O O . MET A 1 95 ? -15.718 -6.223 1.157 1.00 93.19 95 MET A O 1
ATOM 743 N N . GLY A 1 96 ? -15.900 -5.455 -0.943 1.00 94.81 96 GLY A N 1
ATOM 744 C CA . GLY A 1 96 ? -17.036 -4.559 -0.697 1.00 94.81 96 GLY A CA 1
ATOM 745 C C . GLY A 1 96 ? -16.661 -3.152 -0.222 1.00 94.81 96 GLY A C 1
ATOM 746 O O . GLY A 1 96 ? -17.534 -2.397 0.200 1.00 94.81 96 GLY A O 1
ATOM 747 N N . TYR A 1 97 ? -15.383 -2.769 -0.289 1.00 94.38 97 TYR A N 1
ATOM 748 C CA . TYR A 1 97 ? -14.952 -1.419 0.078 1.00 94.38 97 TYR A CA 1
ATOM 749 C C . TYR A 1 97 ? -15.159 -0.429 -1.074 1.00 94.38 97 TYR A C 1
ATOM 751 O O . TYR A 1 97 ? -14.787 -0.698 -2.218 1.00 94.38 97 TYR A O 1
ATOM 759 N N . CYS A 1 98 ? -15.677 0.759 -0.749 1.00 94.62 98 CYS A N 1
ATOM 760 C CA . CYS A 1 98 ? -15.791 1.885 -1.674 1.00 94.62 98 CYS A CA 1
ATOM 761 C C . CYS A 1 98 ? -14.717 2.946 -1.350 1.00 94.62 98 CYS A C 1
ATOM 763 O O . CYS A 1 98 ? -14.840 3.646 -0.342 1.00 94.62 98 CYS A O 1
ATOM 765 N N . PRO A 1 99 ? -13.632 3.049 -2.139 1.00 91.81 99 PRO A N 1
ATOM 766 C CA . PRO A 1 99 ? -12.553 4.002 -1.890 1.00 91.81 99 PRO A CA 1
ATOM 767 C C . PRO A 1 99 ? -12.981 5.439 -2.229 1.00 91.81 99 PRO A C 1
ATOM 769 O O . PRO A 1 99 ? -13.458 5.707 -3.330 1.00 91.81 99 PRO A O 1
ATOM 772 N N . VAL A 1 100 ? -12.734 6.381 -1.315 1.00 93.56 100 VAL A N 1
ATOM 773 C CA . VAL A 1 100 ? -12.904 7.825 -1.547 1.00 93.56 100 VAL A CA 1
ATOM 774 C C . VAL A 1 100 ? -11.568 8.519 -1.306 1.00 93.56 100 VAL A C 1
ATOM 776 O O . VAL A 1 100 ? -10.995 8.421 -0.222 1.00 93.56 100 VAL A O 1
ATOM 779 N N . TYR A 1 101 ? -11.056 9.215 -2.322 1.00 90.62 101 TYR A N 1
ATOM 780 C CA . TYR A 1 101 ? -9.808 9.966 -2.216 1.00 90.62 101 TYR A CA 1
ATOM 781 C C . TYR A 1 101 ? -10.098 11.403 -1.791 1.00 90.62 101 TYR A C 1
ATOM 783 O O . TYR A 1 101 ? -10.718 12.156 -2.537 1.00 90.62 101 TYR A O 1
ATOM 791 N N . VAL A 1 102 ? -9.611 11.787 -0.613 1.00 91.12 102 VAL A N 1
ATOM 792 C CA . VAL A 1 102 ? -9.709 13.157 -0.100 1.00 91.12 102 VAL A CA 1
ATOM 793 C C . VAL A 1 102 ? -8.310 13.759 -0.059 1.00 91.12 102 VAL A C 1
ATOM 795 O O . VAL A 1 102 ? -7.385 13.155 0.488 1.00 91.12 102 VAL A O 1
ATOM 798 N N . ARG A 1 103 ? -8.151 14.942 -0.651 1.00 86.38 103 ARG A N 1
ATOM 799 C CA . ARG A 1 103 ? -6.949 15.767 -0.531 1.00 86.38 103 ARG A CA 1
ATOM 800 C C . ARG A 1 103 ? -7.360 17.052 0.173 1.00 86.38 103 ARG A C 1
ATOM 802 O O . ARG A 1 103 ? -8.207 17.773 -0.346 1.00 86.38 103 ARG A O 1
ATOM 809 N N . ILE A 1 104 ? -6.814 17.246 1.367 1.00 82.00 104 ILE A N 1
ATOM 810 C CA . ILE A 1 104 ? -6.991 18.452 2.180 1.00 82.00 104 ILE A CA 1
ATOM 811 C C . ILE A 1 104 ? -5.983 19.526 1.787 1.00 82.00 104 ILE A C 1
ATOM 813 O O . ILE A 1 104 ? -4.905 19.147 1.262 1.00 82.00 104 ILE A O 1
#

Sequence (104 aa):
MTDTRPTESTPPAEKDAPRAPPDAPTQPSVDPQHPWLGLDSFTEETRAYFYGRENEVAELARRVQRKTLTVLFGQSGLGKTSIVRAGVVPRLRPMGYCPVYVRI

Foldseek 3Di:
DDDDDDDDDDDDDPPDPPPPPPPDPPQDDADPVRLDNQLDAAALVSLVSDDDCQVVLVVQLVCVVVDVDDDDDDDRSPRPVNCVGSRNVVVCVVVPDDDDDDDD

Radius of gyration: 21.84 Å; chains: 1; bounding box: 39×33×73 Å